Protein AF-A0A661ZB16-F1 (afdb_monomer)

Secondary structure (DSSP, 8-state):
-HHHHHHHHHHTTTTS----PPPPPHHHHHHHHHHHHHTT-HHHHHHHHHHHHHTT---HHHHHHHHHHHHHTT-HHHHHHHHHHHHHH-TTS--

Foldseek 3Di:
DVVVVVVVVVVVPPPPDPCPPDLDDLVRLLVVLVVCLVVLVLVVLQVSLVSCVVVVNDAQVSLQSNLVSCVVVVVNVSSVVSNVSNCVRVVVDDD

Mean predicted aligned error: 9.97 Å

Nearest PDB structures (foldseek):
  8fwd-assembly1_3  TM=8.296E-01  e=1.711E-01  synthetic construct
  8fwd-assembly1_7  TM=8.072E-01  e=1.808E-01  synthetic construct
  5fzq-assembly1_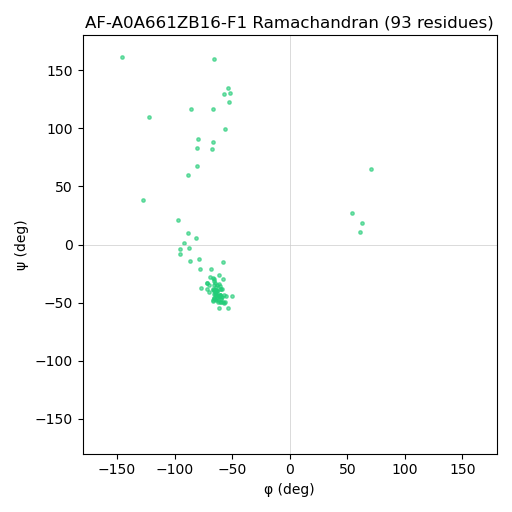B  TM=7.231E-01  e=1.374E-01  synthetic construct
  3asg-assembly1_A  TM=7.745E-01  e=1.910E-01  Paramagnetospirillum magneticum AMB-1
  7b1u-assembly1_A  TM=7.973E-01  e=3.497E-01  Shigella flexneri

pLDDT: mean 85.09, std 17.77, range [53.19, 98.88]

Sequence (95 aa):
MYRIIISIWLLGVVSLGIKAQEPADFNTINRKTYQLYLSQKWDSVIIMGKQALKQEMDFYYLRMRIGIAYYSKKHYRTAARHFSAALEQNKSDPV

Radius of gyration: 21.09 Å; Cα contacts (8 Å, |Δi|>4): 74; chains: 1; bounding box: 55×53×37 Å

Structure (mmCIF, N/CA/C/O backbone):
data_AF-A0A661ZB16-F1
#
_entry.id   AF-A0A661ZB16-F1
#
loop_
_atom_site.group_PDB
_atom_site.id
_atom_site.type_symbol
_atom_site.label_atom_id
_atom_site.label_alt_id
_atom_site.label_comp_id
_atom_site.label_asym_id
_atom_site.label_entity_id
_atom_site.label_seq_id
_atom_site.pdbx_PDB_ins_code
_atom_site.Cartn_x
_atom_site.Cartn_y
_atom_site.Cartn_z
_atom_site.occupancy
_atom_site.B_iso_or_equiv
_atom_site.auth_seq_id
_atom_site.auth_comp_id
_atom_site.auth_asym_id
_atom_site.auth_atom_id
_atom_site.pdbx_PDB_model_num
ATOM 1 N N . MET A 1 1 ? 38.393 39.858 18.177 1.00 57.50 1 MET A N 1
ATOM 2 C CA . MET A 1 1 ? 38.987 38.530 17.894 1.00 57.50 1 MET A CA 1
ATOM 3 C C . MET A 1 1 ? 38.135 37.375 18.435 1.00 57.50 1 MET A C 1
ATOM 5 O O . MET A 1 1 ? 38.007 36.372 17.754 1.00 57.50 1 MET A O 1
ATOM 9 N N . TYR A 1 2 ? 37.423 37.544 19.556 1.00 53.19 2 TYR A N 1
ATOM 10 C CA . TYR A 1 2 ? 36.498 36.535 20.118 1.00 53.19 2 TYR A CA 1
ATOM 11 C C . TYR A 1 2 ? 35.243 36.252 19.265 1.00 53.19 2 TYR A C 1
ATOM 13 O O . TYR A 1 2 ? 34.738 35.137 19.258 1.00 53.19 2 TYR A O 1
ATOM 21 N N . ARG A 1 3 ? 34.768 37.234 18.480 1.00 55.31 3 ARG A N 1
ATOM 22 C CA . ARG A 1 3 ? 33.590 37.083 17.595 1.00 55.31 3 ARG A CA 1
ATOM 23 C C . ARG A 1 3 ? 33.817 36.070 16.458 1.00 55.31 3 ARG A C 1
ATOM 25 O O . ARG A 1 3 ? 32.886 35.379 16.060 1.00 55.31 3 ARG A O 1
ATOM 32 N N . ILE A 1 4 ? 35.061 35.946 15.981 1.00 58.28 4 ILE A N 1
ATOM 33 C CA . ILE A 1 4 ? 35.449 34.966 14.951 1.00 58.28 4 ILE A CA 1
ATOM 34 C C . ILE A 1 4 ? 35.572 33.567 15.575 1.00 58.28 4 ILE A C 1
ATOM 36 O O . ILE A 1 4 ? 35.117 32.591 14.990 1.00 58.28 4 ILE A O 1
ATOM 40 N N . ILE A 1 5 ? 36.081 33.478 16.808 1.00 59.00 5 ILE A N 1
ATOM 41 C CA . ILE A 1 5 ? 36.229 32.214 17.548 1.00 59.00 5 ILE A CA 1
ATOM 42 C C . ILE A 1 5 ? 34.856 31.598 17.878 1.00 59.00 5 ILE A C 1
ATOM 44 O O . ILE A 1 5 ? 34.669 30.396 17.712 1.00 59.00 5 ILE A O 1
ATOM 48 N N . ILE A 1 6 ? 33.864 32.418 18.246 1.00 59.38 6 ILE A N 1
ATOM 49 C CA . ILE A 1 6 ? 32.478 31.966 18.486 1.00 59.38 6 ILE A CA 1
ATOM 50 C C . ILE A 1 6 ? 31.835 31.422 17.200 1.00 59.38 6 ILE A C 1
ATOM 52 O O . ILE A 1 6 ? 31.111 30.430 17.237 1.00 59.38 6 ILE A O 1
ATOM 56 N N . SER A 1 7 ? 32.139 32.032 16.052 1.00 56.28 7 SER A N 1
ATOM 57 C CA . SER 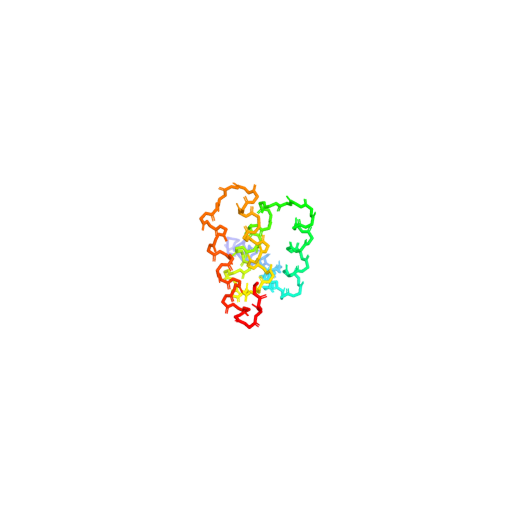A 1 7 ? 31.604 31.602 14.753 1.00 56.28 7 SER A CA 1
ATOM 58 C C . SER A 1 7 ? 32.189 30.254 14.306 1.00 56.28 7 SER A C 1
ATOM 60 O O . SER A 1 7 ? 31.477 29.432 13.739 1.00 56.28 7 SER A O 1
ATOM 62 N N . ILE A 1 8 ? 33.462 29.991 14.621 1.00 58.62 8 ILE A N 1
ATOM 63 C CA . ILE A 1 8 ? 34.145 28.718 14.324 1.00 58.62 8 ILE A CA 1
ATOM 64 C C . ILE A 1 8 ? 33.637 27.587 15.232 1.00 58.62 8 ILE A C 1
ATOM 66 O O . ILE A 1 8 ? 33.522 26.446 14.792 1.00 58.62 8 ILE A O 1
ATOM 70 N N . TRP A 1 9 ? 33.259 27.903 16.472 1.00 57.75 9 TRP A N 1
ATOM 71 C CA . TRP A 1 9 ? 32.692 26.923 17.400 1.00 57.75 9 TRP A CA 1
ATOM 72 C C . TRP A 1 9 ? 31.265 26.497 17.011 1.00 57.75 9 TRP A C 1
ATOM 74 O O . TRP A 1 9 ? 30.908 25.330 17.152 1.00 57.75 9 TRP A O 1
ATOM 84 N N . LEU A 1 10 ? 30.471 27.406 16.431 1.00 55.81 10 LEU A N 1
ATOM 85 C CA . LEU A 1 10 ? 29.113 27.101 15.961 1.00 55.81 10 LEU A CA 1
ATOM 86 C C . LEU A 1 10 ? 29.086 26.173 14.727 1.00 55.81 10 LEU A C 1
ATOM 88 O O . LEU A 1 10 ? 28.130 25.425 14.536 1.00 55.81 10 LEU A O 1
ATOM 92 N N . LEU A 1 11 ? 30.137 26.200 13.902 1.00 56.22 11 LEU A N 1
ATOM 93 C CA . LEU A 1 11 ? 30.273 25.368 12.698 1.00 56.22 11 LEU A CA 1
ATOM 94 C C . LEU A 1 11 ? 30.690 23.917 12.999 1.00 56.22 11 LEU A C 1
ATOM 96 O O . LEU A 1 11 ? 30.440 23.031 12.185 1.00 56.22 11 LEU A O 1
ATOM 100 N N . GLY A 1 12 ? 31.287 23.652 14.166 1.00 55.59 12 GLY A N 1
ATOM 101 C CA . GLY A 1 12 ? 31.804 22.328 14.533 1.00 55.59 12 GLY A CA 1
ATOM 102 C C . GLY A 1 12 ? 30.758 21.314 15.014 1.00 55.59 12 GLY A C 1
ATOM 103 O O . GLY A 1 12 ? 31.070 20.132 15.110 1.00 55.59 12 GLY A O 1
ATOM 104 N N . VAL A 1 13 ? 29.523 21.742 15.305 1.00 57.38 13 VAL A N 1
ATOM 105 C CA . VAL A 1 13 ? 28.490 20.884 15.932 1.00 57.38 13 VAL A CA 1
ATOM 106 C C . VAL A 1 13 ? 27.536 20.236 14.907 1.00 57.38 13 VAL A C 1
ATOM 108 O O . VAL A 1 13 ? 26.771 19.338 15.247 1.00 57.38 13 VAL A O 1
ATOM 111 N N . VAL A 1 14 ? 27.595 20.616 13.626 1.00 57.47 14 VAL A N 1
ATOM 112 C CA . VAL A 1 14 ? 26.590 20.208 12.616 1.00 57.47 14 VAL A CA 1
ATOM 113 C C . VAL A 1 14 ? 26.896 18.863 11.922 1.00 57.47 14 VAL A C 1
ATOM 115 O O . VAL A 1 14 ? 26.081 18.365 11.152 1.00 57.47 14 VAL A O 1
ATOM 118 N N . SER A 1 15 ? 28.023 18.202 12.202 1.00 56.97 15 SER A N 1
ATOM 119 C CA . SER A 1 15 ? 28.430 16.984 11.472 1.00 56.97 15 SER A CA 1
ATOM 120 C C . SER A 1 15 ? 27.972 15.649 12.080 1.00 56.97 15 SER A C 1
ATOM 122 O O . SER A 1 15 ? 28.258 14.594 11.510 1.00 56.97 15 SER A O 1
ATOM 124 N N . LEU A 1 16 ? 27.222 15.642 13.188 1.00 58.44 16 LEU A N 1
ATOM 125 C CA . LEU A 1 16 ? 26.718 14.396 13.778 1.00 58.44 16 LEU A CA 1
ATOM 126 C C . LEU A 1 16 ? 25.460 13.900 13.052 1.00 58.44 16 LEU A C 1
ATOM 128 O O . LEU A 1 16 ? 24.331 14.102 13.484 1.00 58.44 16 LEU A O 1
ATOM 132 N N . GLY A 1 17 ? 25.693 13.194 11.945 1.00 59.56 17 GLY A N 1
ATOM 133 C CA . GLY A 1 17 ? 24.811 12.132 11.470 1.00 59.56 17 GLY A CA 1
ATOM 134 C C . GLY A 1 17 ? 23.466 12.590 10.920 1.00 59.56 17 GLY A C 1
ATOM 135 O O . GLY A 1 17 ? 22.418 12.181 11.419 1.00 59.56 17 GLY A O 1
ATOM 136 N N . ILE A 1 18 ? 23.478 13.327 9.808 1.00 56.94 18 ILE A N 1
ATOM 137 C CA . ILE A 1 18 ? 22.315 13.356 8.917 1.00 56.94 18 ILE A CA 1
ATOM 138 C C . ILE A 1 18 ? 22.191 11.949 8.314 1.00 56.94 18 ILE A C 1
ATOM 140 O O . ILE A 1 18 ? 22.746 11.647 7.261 1.00 56.94 18 ILE A O 1
ATOM 144 N N . LYS A 1 19 ? 21.478 11.052 9.002 1.00 57.06 19 LYS A N 1
ATOM 145 C CA . LYS A 1 19 ? 20.914 9.849 8.385 1.00 57.06 19 LYS A CA 1
ATOM 146 C C . LYS A 1 19 ? 19.829 10.345 7.432 1.00 57.06 19 LYS A C 1
ATOM 148 O O . LYS A 1 19 ? 18.656 10.393 7.797 1.00 57.06 19 LYS A O 1
ATOM 153 N N . ALA A 1 20 ? 20.226 10.768 6.233 1.00 58.94 20 ALA A N 1
ATOM 154 C CA . ALA A 1 20 ? 19.322 10.806 5.095 1.00 58.94 20 ALA A CA 1
ATOM 155 C C . ALA A 1 20 ? 18.805 9.371 4.972 1.00 58.94 20 ALA A C 1
ATOM 157 O O . ALA A 1 20 ? 19.565 8.476 4.618 1.00 58.94 20 ALA A O 1
ATOM 158 N N . GLN A 1 21 ? 17.601 9.123 5.490 1.00 60.06 21 GLN A N 1
ATOM 159 C CA . GLN A 1 21 ? 17.078 7.774 5.681 1.00 60.06 21 GLN A CA 1
ATOM 160 C C . GLN A 1 21 ? 17.184 7.047 4.349 1.00 60.06 21 GLN A C 1
ATOM 162 O O . GLN A 1 21 ? 16.663 7.553 3.352 1.00 60.06 21 GLN A O 1
ATOM 167 N N . GLU A 1 22 ? 17.893 5.915 4.325 1.00 64.38 22 GLU A N 1
ATOM 168 C CA . GLU A 1 22 ? 17.957 5.128 3.103 1.00 64.38 22 GLU A CA 1
ATOM 169 C C . GLU A 1 22 ? 16.525 4.837 2.650 1.00 64.38 22 GLU A C 1
ATOM 171 O O . GLU A 1 22 ? 15.671 4.531 3.500 1.00 64.38 22 GLU A O 1
ATOM 176 N N . PRO A 1 23 ? 16.225 5.009 1.348 1.00 66.12 23 PRO A N 1
ATOM 177 C CA . PRO A 1 23 ? 14.902 4.709 0.833 1.00 66.12 23 PRO A CA 1
ATOM 178 C C . PRO A 1 23 ? 14.540 3.292 1.272 1.00 66.12 23 PRO A C 1
ATOM 180 O O . PRO A 1 23 ? 15.356 2.374 1.186 1.00 66.12 23 PRO A O 1
ATOM 183 N N . ALA A 1 24 ? 13.344 3.138 1.842 1.00 74.44 24 ALA A N 1
ATOM 184 C CA . ALA A 1 24 ? 12.938 1.860 2.401 1.00 74.44 24 ALA A CA 1
ATOM 185 C C 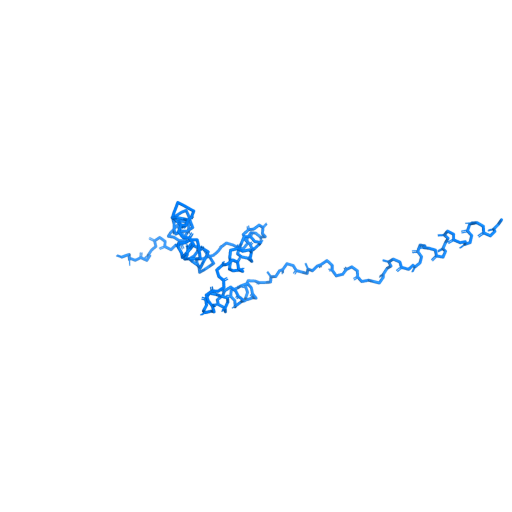. ALA A 1 24 ? 13.010 0.793 1.305 1.00 74.44 24 ALA A C 1
ATOM 187 O O . ALA A 1 24 ? 12.463 0.997 0.226 1.00 74.44 24 ALA A O 1
ATOM 188 N N . ASP A 1 25 ? 13.662 -0.336 1.577 1.00 86.06 25 ASP A N 1
ATOM 189 C CA . ASP A 1 25 ? 13.723 -1.411 0.594 1.00 86.06 25 ASP A CA 1
ATOM 190 C C . ASP A 1 25 ? 12.331 -2.026 0.338 1.00 86.06 25 ASP A C 1
ATOM 192 O O . ASP A 1 25 ? 11.396 -1.930 1.151 1.00 86.06 25 ASP A O 1
ATOM 196 N N . PHE A 1 26 ? 12.200 -2.693 -0.811 1.00 89.38 26 PHE A N 1
ATOM 197 C CA . PHE A 1 26 ? 10.968 -3.356 -1.240 1.00 89.38 26 PHE A CA 1
ATOM 198 C C . PHE A 1 26 ? 10.380 -4.274 -0.154 1.00 89.38 26 PHE A C 1
ATOM 200 O O . PHE A 1 26 ? 9.177 -4.239 0.120 1.00 89.38 26 PHE A O 1
ATOM 207 N N . ASN A 1 27 ? 11.224 -5.078 0.502 1.00 92.38 27 ASN A N 1
ATOM 208 C CA . ASN A 1 27 ? 10.802 -6.052 1.511 1.00 92.38 27 ASN A CA 1
ATOM 209 C C . ASN A 1 27 ? 10.191 -5.369 2.736 1.00 92.38 27 ASN A C 1
ATOM 211 O O . ASN A 1 27 ? 9.186 -5.825 3.290 1.00 92.38 27 ASN A O 1
ATOM 215 N N . THR A 1 28 ? 10.773 -4.248 3.142 1.00 94.75 28 THR A N 1
ATOM 216 C CA . THR A 1 28 ? 10.326 -3.435 4.262 1.00 94.75 28 THR A CA 1
ATOM 217 C C . THR A 1 28 ? 8.973 -2.807 3.966 1.00 94.75 28 THR A C 1
ATOM 219 O O . THR A 1 28 ? 8.068 -2.911 4.800 1.00 94.75 28 THR A O 1
ATOM 222 N N . ILE A 1 29 ? 8.797 -2.208 2.784 1.00 96.44 29 ILE A N 1
ATOM 223 C CA . ILE A 1 29 ? 7.506 -1.647 2.366 1.00 96.44 29 ILE A CA 1
ATOM 224 C C . ILE A 1 29 ? 6.447 -2.739 2.257 1.00 96.44 29 ILE A C 1
ATOM 226 O O . ILE A 1 29 ? 5.347 -2.582 2.797 1.00 96.44 29 ILE A O 1
ATOM 230 N N . ASN A 1 30 ? 6.766 -3.867 1.621 1.00 96.81 30 ASN A N 1
ATOM 231 C CA . ASN A 1 30 ? 5.828 -4.972 1.479 1.00 96.81 30 ASN A CA 1
ATOM 232 C C . ASN A 1 30 ? 5.374 -5.496 2.851 1.00 96.81 30 ASN A C 1
ATOM 234 O O . ASN A 1 30 ? 4.172 -5.575 3.108 1.00 96.81 30 ASN A O 1
ATOM 238 N N . ARG A 1 31 ? 6.309 -5.772 3.768 1.00 97.56 31 ARG A N 1
ATOM 239 C CA . ARG A 1 31 ? 5.989 -6.271 5.114 1.00 97.56 31 ARG A CA 1
ATOM 240 C C . ARG A 1 31 ? 5.167 -5.267 5.920 1.00 97.56 31 ARG A C 1
ATOM 242 O O . ARG A 1 31 ? 4.134 -5.636 6.475 1.00 97.56 31 ARG A O 1
ATOM 249 N N . LYS A 1 32 ? 5.595 -4.002 5.981 1.00 97.94 32 LYS A N 1
ATOM 250 C CA . LYS A 1 32 ? 4.914 -2.979 6.793 1.00 97.94 32 LYS A CA 1
ATOM 251 C C . LYS A 1 32 ? 3.512 -2.680 6.268 1.00 97.94 32 LYS A C 1
ATOM 253 O O . LYS A 1 32 ? 2.564 -2.662 7.048 1.00 97.94 32 LYS A O 1
ATOM 258 N N . THR A 1 33 ? 3.350 -2.490 4.958 1.00 98.38 33 THR A N 1
ATOM 259 C CA . THR A 1 33 ? 2.022 -2.221 4.378 1.00 98.38 33 THR A CA 1
ATOM 260 C C . THR A 1 33 ? 1.081 -3.410 4.539 1.00 98.38 33 THR A C 1
ATOM 262 O O . THR A 1 33 ? -0.107 -3.205 4.774 1.00 98.38 33 THR A O 1
ATOM 265 N N . TYR A 1 34 ? 1.597 -4.644 4.494 1.00 98.56 34 TYR A N 1
ATOM 266 C CA . TYR A 1 34 ? 0.810 -5.840 4.783 1.00 98.56 34 TYR A CA 1
ATOM 267 C C . TYR A 1 34 ? 0.331 -5.890 6.237 1.00 98.56 34 TYR A C 1
ATOM 269 O O . TYR A 1 34 ? -0.851 -6.101 6.485 1.00 98.56 34 TYR A O 1
ATOM 277 N N . GLN A 1 35 ? 1.212 -5.624 7.204 1.00 98.75 35 GLN A N 1
ATOM 278 C CA . GLN A 1 35 ? 0.838 -5.580 8.623 1.00 98.75 35 GLN A CA 1
ATOM 279 C C . GLN A 1 35 ? -0.223 -4.509 8.907 1.00 98.75 35 GLN A C 1
ATOM 281 O O . GLN A 1 35 ? -1.199 -4.768 9.612 1.00 98.75 35 GLN A O 1
ATOM 286 N N . LEU A 1 36 ? -0.062 -3.316 8.326 1.00 98.81 36 LEU A N 1
ATOM 287 C CA . LEU A 1 36 ? -1.039 -2.232 8.446 1.00 98.81 36 LEU A CA 1
ATOM 288 C C . LEU A 1 36 ? -2.390 -2.615 7.830 1.00 98.81 36 LEU A C 1
ATOM 290 O O . LEU A 1 36 ? -3.425 -2.318 8.423 1.00 98.81 36 LEU A O 1
ATOM 294 N N . TYR A 1 37 ? -2.371 -3.300 6.685 1.00 98.81 37 TYR A N 1
ATOM 295 C CA . TYR A 1 37 ? -3.561 -3.843 6.034 1.00 98.81 37 TYR A CA 1
ATOM 296 C C . TYR A 1 37 ? -4.287 -4.864 6.922 1.00 98.81 37 TYR A C 1
ATOM 298 O O . TYR A 1 37 ? -5.483 -4.714 7.154 1.00 98.81 37 TYR A O 1
ATOM 306 N N . LEU A 1 38 ? -3.568 -5.845 7.483 1.00 98.69 38 LEU A N 1
ATOM 307 C CA . LEU A 1 38 ? -4.148 -6.846 8.390 1.00 98.69 38 LEU A CA 1
ATOM 308 C C . LEU A 1 38 ? -4.750 -6.205 9.645 1.00 98.69 38 LEU A C 1
ATOM 310 O O . LEU A 1 38 ? -5.789 -6.635 10.131 1.00 98.69 38 LEU A O 1
ATOM 314 N N . SER A 1 39 ? -4.116 -5.142 10.142 1.00 98.69 39 SER A N 1
ATOM 315 C CA . SER A 1 39 ? -4.607 -4.356 11.280 1.00 98.69 39 SER A CA 1
ATOM 316 C C . SER A 1 39 ? -5.672 -3.320 10.904 1.00 98.69 39 SER A C 1
ATOM 318 O O . SER A 1 39 ? -6.035 -2.500 11.744 1.00 98.69 39 SER A O 1
ATOM 320 N N . GLN A 1 40 ? -6.126 -3.293 9.646 1.00 98.56 40 GLN A N 1
ATOM 321 C CA . GLN A 1 40 ? -7.119 -2.349 9.125 1.00 98.56 40 GLN A CA 1
ATOM 322 C C . GLN A 1 40 ? -6.775 -0.864 9.342 1.00 98.56 40 GLN A C 1
ATOM 324 O O . GLN A 1 40 ? -7.644 0.006 9.392 1.00 98.56 40 GLN A O 1
ATOM 329 N N . LYS A 1 41 ? -5.481 -0.536 9.440 1.00 98.81 41 LYS A N 1
ATOM 330 C CA . LYS A 1 41 ? -4.988 0.838 9.608 1.00 98.81 41 LYS A CA 1
ATOM 331 C C . LYS A 1 41 ? -4.956 1.552 8.257 1.00 98.81 41 LYS A C 1
ATOM 333 O O . LYS A 1 41 ? -3.888 1.847 7.722 1.00 98.81 41 LYS A O 1
ATOM 338 N N . TRP A 1 42 ? -6.135 1.807 7.689 1.00 98.75 42 TRP A N 1
ATOM 339 C CA . TRP A 1 42 ? -6.302 2.270 6.306 1.00 98.75 42 TRP A CA 1
ATOM 340 C C . TRP A 1 42 ? -5.549 3.561 5.993 1.00 98.75 42 TRP A C 1
ATOM 342 O O . TRP A 1 42 ? -4.866 3.636 4.974 1.00 98.75 42 TRP A O 1
ATOM 352 N N . ASP A 1 43 ? -5.592 4.546 6.890 1.00 98.81 43 ASP A N 1
ATOM 353 C CA . ASP A 1 43 ? -4.857 5.799 6.698 1.00 98.81 43 ASP A CA 1
ATOM 354 C C . ASP A 1 43 ? -3.343 5.569 6.656 1.00 98.81 43 ASP A C 1
ATOM 356 O O . ASP A 1 43 ? -2.650 6.121 5.802 1.00 98.81 43 ASP A O 1
ATOM 360 N N . SER A 1 44 ? -2.824 4.681 7.507 1.00 98.69 44 SER A N 1
ATOM 361 C CA . SER A 1 44 ? -1.406 4.319 7.501 1.00 98.69 44 SER A CA 1
ATOM 362 C C . SER A 1 44 ? -1.003 3.569 6.227 1.00 98.69 44 SER A C 1
ATOM 364 O O . SER A 1 44 ? 0.073 3.840 5.693 1.00 98.69 44 SER A O 1
ATOM 366 N N . VAL A 1 45 ? -1.856 2.673 5.707 1.00 98.81 45 VAL A N 1
ATOM 367 C CA . VAL A 1 45 ? -1.629 2.005 4.409 1.00 98.81 45 VAL A CA 1
ATOM 368 C C . VAL A 1 45 ? -1.533 3.040 3.289 1.00 98.81 45 VAL A C 1
ATOM 370 O O . VAL A 1 45 ? -0.602 2.989 2.488 1.00 98.81 45 VAL A O 1
ATOM 373 N N . ILE A 1 46 ? -2.455 4.006 3.253 1.00 98.88 46 ILE A N 1
ATOM 374 C CA . ILE A 1 46 ? -2.485 5.057 2.229 1.00 98.88 46 ILE A CA 1
ATOM 375 C C . ILE A 1 46 ? -1.242 5.949 2.319 1.00 98.88 46 ILE A C 1
ATOM 377 O O . ILE A 1 46 ? -0.606 6.208 1.298 1.00 98.88 46 ILE A O 1
ATOM 381 N N . ILE A 1 47 ? -0.877 6.416 3.516 1.00 98.56 47 ILE A N 1
ATOM 382 C CA . ILE A 1 47 ? 0.278 7.307 3.714 1.00 98.56 47 ILE A CA 1
ATOM 383 C C . ILE A 1 47 ? 1.569 6.609 3.285 1.00 98.56 47 ILE A C 1
ATOM 385 O O . ILE A 1 47 ? 2.283 7.121 2.421 1.00 98.56 47 ILE A O 1
ATOM 389 N N . MET A 1 48 ? 1.838 5.427 3.844 1.00 97.94 48 MET A N 1
ATOM 390 C CA . MET A 1 48 ? 3.059 4.678 3.553 1.00 97.94 48 MET A CA 1
ATOM 391 C C . MET A 1 48 ? 3.103 4.236 2.091 1.00 97.94 48 MET A C 1
ATOM 393 O O . MET A 1 48 ? 4.135 4.355 1.436 1.00 97.94 48 MET A O 1
ATOM 397 N N . GLY A 1 49 ? 1.973 3.782 1.549 1.00 97.94 49 GLY A N 1
ATOM 398 C CA . GLY A 1 49 ? 1.889 3.360 0.160 1.00 97.94 49 GLY A CA 1
ATOM 399 C C . GLY A 1 49 ? 2.138 4.501 -0.822 1.00 97.94 49 GLY A C 1
ATOM 400 O O . GLY A 1 49 ? 2.898 4.339 -1.769 1.00 97.94 49 GLY A O 1
ATOM 401 N N . LYS A 1 50 ? 1.592 5.696 -0.570 1.00 98.25 50 LYS A N 1
ATOM 402 C CA . LYS A 1 50 ? 1.882 6.877 -1.397 1.00 98.25 50 LYS A CA 1
ATOM 403 C C . LYS A 1 50 ? 3.338 7.322 -1.296 1.00 98.25 50 LYS A C 1
ATOM 405 O O . LYS A 1 50 ? 3.873 7.810 -2.286 1.00 98.25 50 LYS A O 1
ATOM 410 N N . GLN A 1 51 ? 3.967 7.196 -0.128 1.00 96.81 51 GLN A N 1
ATOM 411 C CA . GLN A 1 51 ? 5.398 7.475 0.024 1.00 96.81 51 GLN A CA 1
ATOM 412 C C . GLN A 1 51 ? 6.239 6.494 -0.796 1.00 96.81 51 GLN A C 1
ATOM 414 O O . GLN A 1 51 ? 7.127 6.936 -1.515 1.00 96.81 51 GLN A O 1
ATOM 419 N N . ALA A 1 52 ? 5.906 5.202 -0.763 1.00 96.38 52 ALA A N 1
ATOM 420 C CA . ALA A 1 52 ? 6.584 4.189 -1.567 1.00 96.38 52 ALA A CA 1
ATOM 421 C C . ALA A 1 52 ? 6.417 4.430 -3.078 1.00 96.38 52 ALA A C 1
ATOM 423 O O . ALA A 1 52 ? 7.404 4.428 -3.803 1.00 96.38 52 ALA A O 1
ATOM 424 N N . LEU A 1 53 ? 5.205 4.763 -3.541 1.00 96.69 53 LEU A N 1
ATOM 425 C CA . LEU A 1 53 ? 4.963 5.102 -4.952 1.00 96.69 53 LEU A CA 1
ATOM 426 C C . LEU A 1 53 ? 5.759 6.337 -5.415 1.00 96.69 53 LEU A C 1
ATOM 428 O O . LEU A 1 53 ? 6.187 6.391 -6.561 1.00 96.69 53 LEU A O 1
ATOM 432 N N . LYS A 1 54 ? 5.980 7.330 -4.539 1.00 96.00 54 LYS A N 1
ATOM 433 C CA . LYS A 1 54 ? 6.848 8.488 -4.841 1.00 96.00 54 LYS A CA 1
ATOM 434 C C . LYS A 1 54 ? 8.329 8.119 -4.951 1.00 96.00 54 LYS A C 1
ATOM 436 O O . LYS A 1 54 ? 9.088 8.889 -5.521 1.00 96.00 54 LYS A O 1
ATOM 441 N N . GLN A 1 55 ? 8.723 6.989 -4.375 1.00 93.12 55 GLN A N 1
ATOM 442 C CA . GLN A 1 55 ? 10.070 6.423 -4.448 1.00 93.12 55 GLN A CA 1
ATOM 443 C C . GLN A 1 55 ? 10.160 5.343 -5.538 1.00 93.12 55 GLN A C 1
ATOM 445 O O . GLN A 1 55 ? 11.011 4.467 -5.455 1.00 93.12 55 GLN A O 1
ATOM 450 N N . GLU A 1 56 ? 9.243 5.365 -6.514 1.00 92.62 56 GLU A N 1
ATOM 451 C CA . GLU A 1 56 ? 9.186 4.429 -7.649 1.00 92.62 56 GLU A CA 1
ATOM 452 C C . GLU A 1 56 ? 9.003 2.949 -7.264 1.00 92.62 56 GLU A C 1
ATOM 454 O O . GLU A 1 56 ? 9.054 2.061 -8.112 1.00 92.62 56 GLU A O 1
ATOM 459 N N . MET A 1 57 ? 8.688 2.660 -5.998 1.00 93.56 57 MET A N 1
ATOM 460 C CA . MET A 1 57 ? 8.266 1.331 -5.572 1.00 93.56 57 MET A CA 1
ATOM 461 C C . MET A 1 57 ? 6.796 1.137 -5.917 1.00 93.56 57 MET A C 1
ATOM 463 O O . MET A 1 57 ? 5.909 1.452 -5.121 1.00 93.56 57 MET A O 1
ATOM 467 N N . ASP A 1 58 ? 6.545 0.605 -7.108 1.00 95.12 58 ASP A N 1
ATOM 468 C CA . ASP A 1 58 ? 5.211 0.303 -7.609 1.00 95.12 58 ASP A CA 1
ATOM 469 C C . ASP A 1 58 ? 5.090 -1.182 -7.959 1.00 95.12 58 ASP A C 1
ATOM 471 O O . ASP A 1 58 ? 5.699 -1.668 -8.906 1.00 95.12 58 ASP A O 1
ATOM 475 N N . PHE A 1 59 ? 4.320 -1.916 -7.157 1.00 94.69 59 PHE A N 1
ATOM 476 C CA . PHE A 1 59 ? 4.123 -3.352 -7.322 1.00 94.69 59 PHE A CA 1
ATOM 477 C C . PHE A 1 59 ? 2.710 -3.778 -6.928 1.00 94.69 59 PHE A C 1
ATOM 479 O O . PHE A 1 59 ? 2.017 -3.103 -6.157 1.00 94.69 59 PHE A O 1
ATOM 486 N N . TYR A 1 60 ? 2.320 -4.958 -7.406 1.00 94.88 60 TYR A N 1
ATOM 487 C CA . TYR A 1 60 ? 0.935 -5.417 -7.428 1.00 94.88 60 TYR A CA 1
ATOM 488 C C . TYR A 1 60 ? 0.259 -5.343 -6.056 1.00 94.88 60 TYR A C 1
ATOM 490 O O . TYR A 1 60 ? -0.760 -4.674 -5.868 1.00 94.88 60 TYR A O 1
ATOM 498 N N . TYR A 1 61 ? 0.871 -5.972 -5.049 1.00 96.56 61 TYR A N 1
ATOM 499 C CA . TYR A 1 61 ? 0.310 -6.017 -3.701 1.00 96.56 61 TYR A CA 1
ATOM 500 C C . TYR A 1 61 ? 0.247 -4.647 -3.023 1.00 96.56 61 TYR A C 1
ATOM 502 O O . TYR A 1 61 ? -0.652 -4.411 -2.214 1.00 96.56 61 TYR A O 1
ATOM 510 N N . LEU A 1 62 ? 1.163 -3.730 -3.344 1.00 97.75 62 LEU A N 1
ATOM 511 C CA . LEU A 1 62 ? 1.104 -2.367 -2.826 1.00 97.75 62 LEU A CA 1
ATOM 512 C C . LEU A 1 62 ? -0.116 -1.638 -3.386 1.00 97.75 62 LEU A C 1
ATOM 514 O O . LEU A 1 62 ? -0.899 -1.072 -2.621 1.00 97.75 62 LEU A O 1
ATOM 518 N N . ARG A 1 63 ? -0.311 -1.702 -4.709 1.00 98.00 63 ARG A N 1
ATOM 519 C CA . ARG A 1 63 ? -1.469 -1.114 -5.392 1.00 98.00 63 ARG A CA 1
ATOM 520 C C . ARG A 1 63 ? -2.779 -1.703 -4.873 1.00 98.00 63 ARG A C 1
ATOM 522 O O . ARG A 1 63 ? -3.666 -0.932 -4.508 1.00 98.00 63 ARG A O 1
ATOM 529 N N . MET A 1 64 ? -2.863 -3.026 -4.721 1.00 98.38 64 MET A N 1
ATOM 530 C CA . MET A 1 64 ? -4.030 -3.701 -4.142 1.00 98.38 64 MET A CA 1
ATOM 531 C C . MET A 1 64 ? -4.352 -3.203 -2.731 1.00 98.38 64 MET A C 1
ATOM 533 O O . MET A 1 64 ? -5.485 -2.809 -2.462 1.00 98.38 64 MET A O 1
ATOM 537 N N . ARG A 1 65 ? -3.364 -3.148 -1.829 1.00 98.69 65 ARG 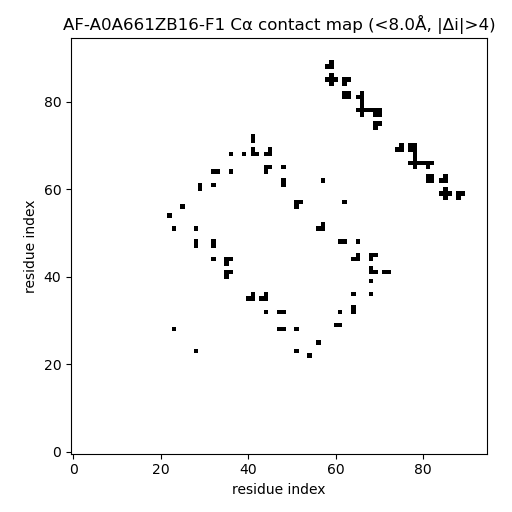A N 1
ATOM 538 C CA . ARG A 1 65 ? -3.589 -2.705 -0.440 1.00 98.69 65 ARG A CA 1
ATOM 539 C C . ARG A 1 65 ? -4.010 -1.240 -0.358 1.00 98.69 65 ARG A C 1
ATOM 541 O O . ARG A 1 65 ? -4.898 -0.917 0.428 1.00 98.69 65 ARG A O 1
ATOM 548 N N . ILE A 1 66 ? -3.424 -0.358 -1.173 1.00 98.81 66 ILE A N 1
ATOM 549 C CA . ILE A 1 66 ? -3.845 1.051 -1.240 1.00 98.81 66 ILE A CA 1
ATOM 550 C C . ILE A 1 66 ? -5.275 1.156 -1.790 1.00 98.81 66 ILE A C 1
ATOM 552 O O . ILE A 1 66 ? -6.084 1.910 -1.248 1.00 98.81 66 ILE A O 1
ATOM 556 N N . GLY A 1 67 ? -5.604 0.383 -2.829 1.00 98.69 67 GLY A N 1
ATOM 557 C CA . GLY A 1 67 ? -6.950 0.311 -3.393 1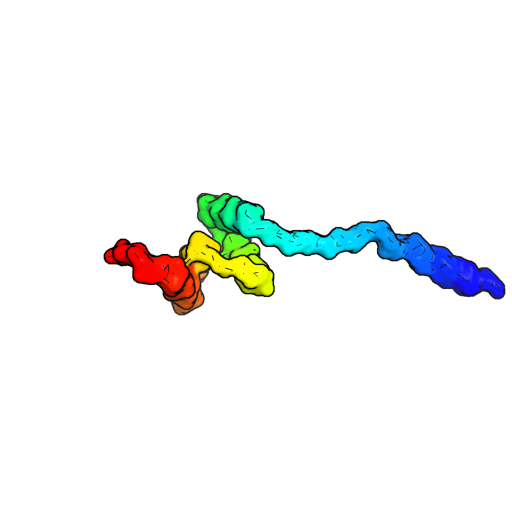.00 98.69 67 GLY A CA 1
ATOM 558 C C . GLY A 1 67 ? -7.985 -0.117 -2.354 1.00 98.69 67 GLY A C 1
ATOM 559 O O . GLY A 1 67 ? -8.970 0.592 -2.153 1.00 98.69 67 GLY A O 1
ATOM 560 N N . ILE A 1 68 ? -7.719 -1.204 -1.619 1.00 98.88 68 ILE A N 1
ATOM 561 C CA . ILE A 1 68 ? -8.595 -1.682 -0.539 1.00 98.88 68 ILE A CA 1
ATOM 562 C C . ILE A 1 68 ? -8.727 -0.625 0.560 1.00 98.88 68 ILE A C 1
ATOM 564 O O . ILE A 1 68 ? -9.837 -0.337 0.990 1.00 98.88 68 ILE A O 1
ATOM 568 N N . ALA A 1 69 ? -7.634 0.020 0.975 1.00 98.88 69 ALA A N 1
ATOM 569 C CA . ALA A 1 69 ? -7.697 1.069 1.990 1.00 98.88 69 ALA A CA 1
ATOM 570 C C . ALA A 1 69 ? -8.582 2.254 1.555 1.00 98.88 69 ALA A C 1
ATOM 572 O O . ALA A 1 69 ? -9.406 2.728 2.338 1.00 98.88 69 ALA A O 1
ATOM 573 N N . TYR A 1 70 ? -8.474 2.711 0.302 1.00 98.88 70 TYR A N 1
ATOM 574 C CA . TYR A 1 70 ? -9.368 3.744 -0.233 1.00 98.88 70 TYR A CA 1
ATOM 575 C C . TYR A 1 70 ? -10.816 3.260 -0.354 1.00 98.88 70 TYR A C 1
ATOM 577 O O . TYR A 1 70 ? -11.734 4.026 -0.057 1.00 98.88 70 TYR A O 1
ATOM 585 N N . TYR A 1 71 ? -11.030 2.005 -0.751 1.00 98.81 71 TYR A N 1
ATOM 586 C CA . TYR A 1 71 ? -12.356 1.398 -0.836 1.00 98.81 71 TYR A CA 1
ATOM 587 C C . TYR A 1 71 ? -13.034 1.342 0.540 1.00 98.81 71 TYR A C 1
ATOM 589 O O . TYR A 1 71 ? -14.158 1.818 0.683 1.00 98.81 71 TYR A O 1
ATOM 597 N N . SER A 1 72 ? -12.324 0.877 1.574 1.00 98.75 72 SER A N 1
ATOM 598 C CA . SER A 1 72 ? -12.793 0.850 2.967 1.00 98.75 72 SER A CA 1
ATOM 599 C C . SER A 1 72 ? -13.161 2.241 3.491 1.00 98.75 72 SER A C 1
ATOM 601 O O . SER A 1 72 ? -14.062 2.385 4.313 1.00 98.75 72 SER A O 1
ATOM 603 N N . LYS A 1 73 ? -12.504 3.288 2.980 1.00 98.62 73 LYS A N 1
ATOM 604 C CA . LYS A 1 73 ? -12.822 4.694 3.274 1.00 98.62 73 LYS A CA 1
ATOM 605 C C . LYS A 1 73 ? -13.880 5.303 2.340 1.00 98.62 73 LYS A C 1
ATOM 607 O O . LYS A 1 73 ? -14.100 6.510 2.376 1.00 98.62 73 LYS A O 1
ATOM 612 N N . LYS A 1 74 ? -14.545 4.491 1.512 1.00 98.62 74 LYS A N 1
ATOM 613 C CA . LYS A 1 74 ? -15.577 4.889 0.535 1.00 98.62 74 LYS A CA 1
ATOM 614 C C . LYS A 1 74 ? -15.082 5.836 -0.567 1.00 98.62 74 LYS A C 1
ATOM 616 O O . LYS A 1 74 ? -15.869 6.474 -1.263 1.00 98.62 74 LYS A O 1
ATOM 621 N N . HIS A 1 75 ? -13.771 5.908 -0.786 1.00 98.69 75 HIS A N 1
ATOM 622 C CA . HIS A 1 75 ? -13.153 6.682 -1.864 1.00 98.69 75 HIS A CA 1
ATOM 623 C C . HIS A 1 75 ? -13.042 5.839 -3.144 1.00 98.69 75 HIS A C 1
ATOM 625 O O . HIS A 1 75 ? -11.951 5.601 -3.667 1.00 98.69 75 H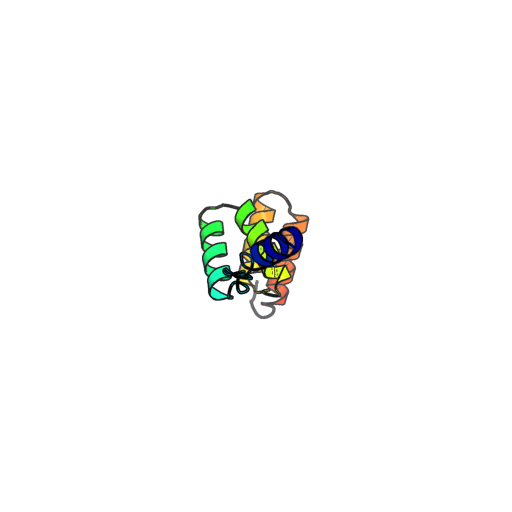IS A O 1
ATOM 631 N N . TYR A 1 76 ? -14.185 5.379 -3.656 1.00 98.38 76 TYR A N 1
ATOM 632 C CA . TYR A 1 76 ? -14.256 4.344 -4.695 1.00 98.38 76 TYR A CA 1
ATOM 633 C C . TYR A 1 76 ? -13.545 4.710 -6.001 1.00 98.38 76 TYR A C 1
ATOM 635 O O . TYR A 1 76 ? -12.872 3.869 -6.587 1.00 98.38 76 TYR A O 1
ATOM 643 N N . ARG A 1 77 ? -13.615 5.976 -6.434 1.00 98.56 77 ARG A N 1
ATOM 644 C CA . ARG A 1 77 ? -12.906 6.437 -7.641 1.00 98.56 77 ARG A CA 1
ATOM 645 C C . ARG A 1 77 ? -11.392 6.272 -7.507 1.00 98.56 77 ARG A C 1
ATOM 647 O O . ARG A 1 77 ? -10.729 5.833 -8.441 1.00 98.56 77 ARG A O 1
ATOM 654 N N . THR A 1 78 ? -10.839 6.631 -6.351 1.00 98.50 78 THR A N 1
ATOM 655 C CA . THR A 1 78 ? -9.403 6.495 -6.088 1.00 98.50 78 THR A CA 1
ATOM 656 C C . THR A 1 78 ? -9.024 5.025 -5.956 1.00 98.50 78 THR A C 1
ATOM 658 O O . THR A 1 78 ? -8.022 4.610 -6.529 1.00 98.50 78 THR A O 1
ATOM 661 N N . ALA A 1 79 ? -9.856 4.227 -5.279 1.00 98.81 79 ALA A N 1
ATOM 662 C CA . ALA A 1 79 ? -9.667 2.784 -5.176 1.00 98.81 79 ALA A CA 1
ATOM 663 C C . ALA A 1 79 ? -9.592 2.116 -6.557 1.00 98.81 79 ALA A C 1
ATOM 665 O O . ALA A 1 79 ? -8.624 1.414 -6.836 1.00 98.81 79 ALA A O 1
ATOM 666 N N . ALA A 1 80 ? -10.543 2.421 -7.448 1.00 98.50 80 ALA A N 1
ATOM 667 C CA . ALA A 1 80 ? -10.583 1.894 -8.810 1.00 98.50 80 ALA A CA 1
ATOM 668 C C . ALA A 1 80 ? -9.282 2.170 -9.576 1.00 98.50 80 ALA A C 1
ATOM 670 O O . ALA A 1 80 ? -8.723 1.255 -10.166 1.00 98.50 80 ALA A O 1
ATOM 671 N N . ARG A 1 81 ? -8.726 3.388 -9.485 1.00 98.25 81 ARG A N 1
ATOM 672 C CA . ARG A 1 81 ? -7.433 3.719 -10.117 1.00 98.25 81 ARG A CA 1
ATOM 673 C C . ARG A 1 81 ? -6.287 2.839 -9.616 1.00 98.25 81 ARG A C 1
ATOM 675 O O . ARG A 1 81 ? -5.411 2.478 -10.394 1.00 98.25 81 ARG A O 1
ATOM 682 N N . HIS A 1 82 ? -6.267 2.517 -8.323 1.00 98.38 82 HIS A N 1
ATOM 683 C CA . HIS A 1 82 ? -5.251 1.631 -7.760 1.00 98.38 82 HIS A CA 1
ATOM 684 C C . HIS A 1 82 ? -5.459 0.174 -8.182 1.00 98.38 82 HIS A C 1
ATOM 686 O O . HIS A 1 82 ? -4.478 -0.491 -8.495 1.00 98.38 82 HIS A O 1
ATOM 692 N N . PHE A 1 83 ? -6.705 -0.298 -8.253 1.00 97.50 83 PHE A N 1
ATOM 693 C CA . PHE A 1 83 ? -7.011 -1.638 -8.755 1.00 97.50 83 PHE A CA 1
ATOM 694 C C . PHE A 1 83 ? -6.671 -1.795 -10.239 1.00 97.50 83 PHE A C 1
ATOM 696 O O . PHE A 1 83 ? -6.039 -2.778 -10.603 1.00 97.50 83 PHE A O 1
ATOM 703 N N . SER A 1 84 ? -6.983 -0.808 -11.083 1.00 96.25 84 SER A N 1
ATOM 704 C CA . SER A 1 84 ? -6.586 -0.820 -12.497 1.00 96.25 84 SER A CA 1
ATOM 705 C C . SER A 1 84 ? -5.068 -0.893 -12.661 1.00 96.25 84 SER A C 1
ATOM 707 O O . SER A 1 84 ? -4.578 -1.725 -13.414 1.00 96.25 84 SER A O 1
ATOM 709 N N . ALA A 1 85 ? -4.316 -0.093 -11.898 1.00 95.69 85 ALA A N 1
ATOM 710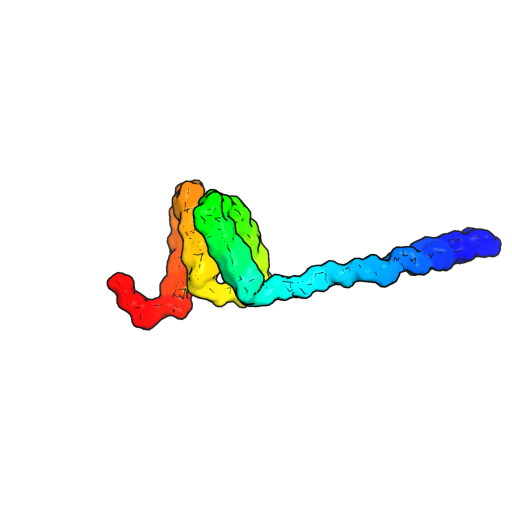 C CA . ALA A 1 85 ? -2.855 -0.148 -11.921 1.00 95.69 85 ALA A CA 1
ATOM 711 C C . ALA A 1 85 ? -2.306 -1.508 -11.445 1.00 95.69 85 ALA A C 1
ATOM 713 O O . ALA A 1 85 ? -1.302 -1.979 -11.967 1.00 95.69 85 ALA A O 1
ATOM 714 N N . ALA A 1 86 ? -2.962 -2.161 -10.477 1.00 95.50 86 ALA A N 1
ATOM 715 C CA . ALA A 1 86 ? -2.597 -3.515 -10.066 1.00 95.50 86 ALA A CA 1
ATOM 716 C C . ALA A 1 86 ? -2.856 -4.534 -11.193 1.00 95.50 86 ALA A C 1
ATOM 718 O O . ALA A 1 86 ? -1.980 -5.333 -11.507 1.00 95.50 86 ALA A O 1
ATOM 719 N N . LEU A 1 87 ? -4.018 -4.473 -11.849 1.00 92.56 87 LEU A N 1
ATOM 720 C CA . LEU A 1 87 ? -4.356 -5.349 -12.978 1.00 92.56 87 LEU A CA 1
ATOM 721 C C . LEU A 1 87 ? -3.384 -5.185 -14.151 1.00 9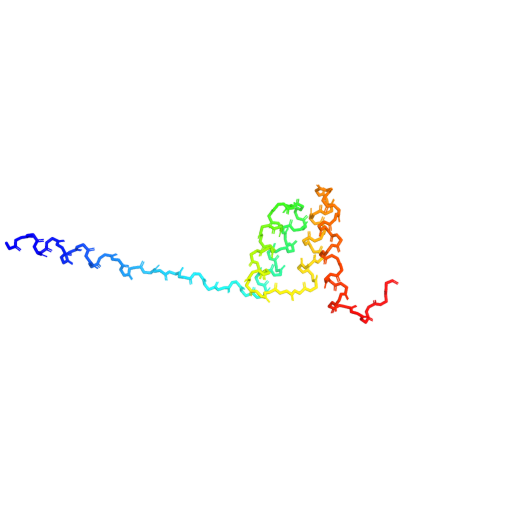2.56 87 LEU A C 1
ATOM 723 O O . LEU A 1 87 ? -2.990 -6.169 -14.766 1.00 92.56 87 LEU A O 1
ATOM 727 N N . GLU A 1 88 ? -2.930 -3.962 -14.434 1.00 90.50 88 GLU A N 1
ATOM 728 C CA . GLU A 1 88 ? -1.922 -3.717 -15.472 1.00 90.50 88 GLU A CA 1
ATOM 729 C C . GLU A 1 88 ? -0.580 -4.412 -15.200 1.00 90.50 88 GLU A C 1
ATOM 731 O O . GLU A 1 88 ? 0.144 -4.729 -16.144 1.00 90.50 88 GLU A O 1
ATOM 736 N N . GLN A 1 89 ? -0.258 -4.668 -13.932 1.00 85.31 89 GLN A N 1
ATOM 737 C CA . GLN A 1 89 ? 0.944 -5.396 -13.520 1.00 85.31 89 GLN A CA 1
ATOM 738 C C . GLN A 1 89 ? 0.731 -6.915 -13.501 1.00 85.31 89 GLN A C 1
ATOM 740 O O . GLN A 1 89 ? 1.703 -7.662 -13.448 1.00 85.31 89 GLN A O 1
ATOM 745 N N . ASN A 1 90 ? -0.523 -7.367 -13.562 1.00 79.44 90 ASN A N 1
ATOM 746 C CA . ASN A 1 90 ? -0.911 -8.771 -13.489 1.00 79.44 90 ASN A CA 1
ATOM 747 C C . ASN A 1 90 ? -1.808 -9.177 -14.673 1.00 79.44 90 ASN A C 1
ATOM 749 O O . ASN A 1 90 ? -2.756 -9.938 -14.520 1.00 79.44 90 ASN A O 1
ATOM 753 N N . LYS A 1 91 ? -1.516 -8.650 -15.872 1.00 66.62 91 LYS A N 1
ATOM 754 C CA . LYS A 1 91 ? -2.341 -8.826 -17.087 1.00 66.62 91 LYS A CA 1
ATOM 755 C C . LYS A 1 91 ? -2.561 -10.285 -17.510 1.00 66.62 91 LYS A C 1
ATOM 757 O O . LYS A 1 91 ? -3.425 -10.533 -18.344 1.00 66.62 91 LYS A O 1
ATOM 762 N N . SER A 1 92 ? -1.778 -11.218 -16.976 1.00 63.78 92 SER A N 1
ATOM 763 C CA . SER A 1 92 ? -1.863 -12.650 -17.274 1.00 63.78 9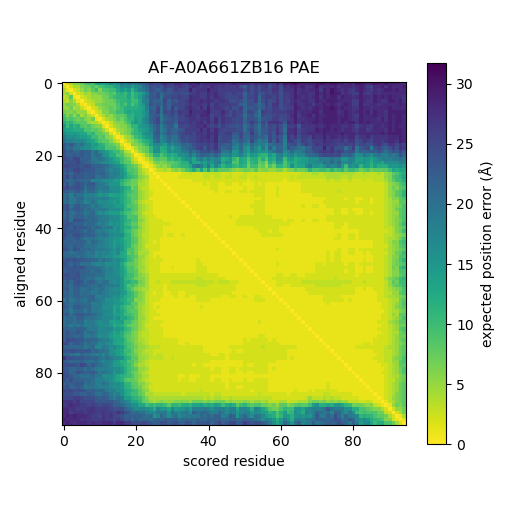2 SER A CA 1
ATOM 764 C C . SER A 1 92 ? -2.707 -13.443 -16.268 1.00 63.78 92 SER A C 1
ATOM 766 O O . SER A 1 92 ? -2.869 -14.645 -16.458 1.00 63.78 92 SER A O 1
ATOM 768 N N . ASP A 1 93 ? -3.208 -12.813 -15.201 1.00 58.19 93 ASP A N 1
ATOM 769 C CA . ASP A 1 93 ? -4.035 -13.471 -14.185 1.00 58.19 93 ASP A CA 1
ATOM 770 C C . ASP A 1 93 ? -5.509 -13.466 -14.624 1.00 58.19 93 ASP A C 1
ATOM 772 O O . ASP A 1 93 ? -6.078 -12.385 -14.820 1.00 58.19 93 ASP A O 1
ATOM 776 N N . PRO A 1 94 ? -6.128 -14.637 -14.860 1.00 53.25 94 PRO A N 1
ATOM 777 C CA . PRO A 1 94 ? -7.540 -14.708 -15.200 1.00 53.25 94 PRO A CA 1
ATOM 778 C C . PRO A 1 94 ? -8.388 -14.253 -14.003 1.00 53.25 94 PRO A C 1
ATOM 780 O O . PRO A 1 94 ? -8.363 -14.869 -12.940 1.00 53.25 94 PRO A O 1
ATOM 783 N N . VAL A 1 95 ? -9.128 -13.157 -14.199 1.00 56.16 95 VAL A N 1
ATOM 784 C CA . VAL A 1 95 ? -10.146 -12.634 -13.267 1.00 56.16 95 VAL A CA 1
ATOM 785 C C . VAL A 1 95 ? -11.352 -13.552 -13.132 1.00 56.16 95 VAL A C 1
ATOM 787 O O . VAL A 1 95 ? -11.774 -14.131 -14.159 1.00 56.16 95 VAL A O 1
#

Solvent-accessible surface area (backbone atoms only — not comparable to full-atom values): 5499 Å² total; per-residue (Å²): 118,67,72,60,55,55,54,57,58,66,64,70,68,75,76,79,68,86,72,74,69,74,79,78,50,71,69,57,51,54,53,52,44,48,54,29,52,77,68,65,37,35,68,59,22,43,53,54,43,53,53,37,47,74,69,72,55,76,52,46,69,57,30,41,51,34,13,49,29,30,40,78,69,69,38,50,74,64,11,48,56,26,42,53,56,20,45,71,71,42,75,85,62,88,127